Protein AF-A0A948C7X1-F1 (afdb_monomer_lite)

Radius of gyration: 45.4 Å; chains: 1; bounding box: 78×74×124 Å

Foldseek 3Di:
DDPPPCPVVVVVVVVVVVVVVVVVVVPPPDDPPVVVVVVVVVVVVVVVVVVVVVVVVVVVVVVVCVPDPVVVVCCCCPVVVHDDVPDDDDDPDPPPPPPDDDPPDPPDDDD

Structure (mmCIF, N/CA/C/O backbone):
data_AF-A0A948C7X1-F1
#
_entry.id   AF-A0A948C7X1-F1
#
loop_
_atom_site.group_PDB
_atom_site.id
_atom_site.type_symbol
_atom_site.label_atom_id
_atom_site.label_alt_id
_atom_site.label_comp_id
_atom_site.label_asym_id
_atom_site.label_entity_id
_atom_site.label_seq_id
_atom_site.pdbx_PDB_ins_code
_atom_site.Cartn_x
_atom_site.Cartn_y
_atom_site.Cartn_z
_atom_site.occupancy
_atom_site.B_iso_or_equiv
_atom_site.auth_seq_id
_atom_site.auth_comp_id
_atom_site.auth_asym_id
_atom_site.auth_atom_id
_atom_site.pdbx_PDB_model_num
ATOM 1 N N . MET A 1 1 ? 48.577 -0.783 -61.833 1.00 40.06 1 MET A N 1
ATOM 2 C CA . MET A 1 1 ? 48.378 0.577 -61.272 1.00 40.06 1 MET A CA 1
ATOM 3 C C . MET A 1 1 ? 47.134 0.572 -60.378 1.00 40.06 1 MET A C 1
ATOM 5 O O . MET A 1 1 ? 46.050 0.317 -60.882 1.00 40.06 1 MET A O 1
ATOM 9 N N . ARG A 1 2 ? 47.270 0.734 -59.050 1.00 51.50 2 ARG A N 1
ATOM 10 C CA . ARG A 1 2 ? 46.160 0.593 -58.075 1.00 51.50 2 ARG A CA 1
ATOM 11 C C . ARG A 1 2 ? 45.467 1.947 -57.852 1.00 51.50 2 ARG A C 1
ATOM 13 O O . ARG A 1 2 ? 46.058 2.834 -57.243 1.00 51.50 2 ARG A O 1
ATOM 20 N N . LYS A 1 3 ? 44.227 2.103 -58.336 1.00 57.22 3 LYS A N 1
ATOM 21 C CA . LYS A 1 3 ? 43.366 3.282 -58.102 1.00 57.22 3 LYS A CA 1
ATOM 22 C C . LYS A 1 3 ? 42.974 3.377 -56.614 1.00 57.22 3 LYS A C 1
ATOM 24 O O . LYS A 1 3 ? 41.984 2.788 -56.196 1.00 57.22 3 LYS A O 1
ATOM 29 N N . ARG A 1 4 ? 43.737 4.142 -55.825 1.00 61.56 4 ARG A N 1
ATOM 30 C CA . ARG A 1 4 ? 43.409 4.569 -54.445 1.00 61.56 4 ARG A CA 1
ATOM 31 C C . ARG A 1 4 ? 42.653 5.905 -54.456 1.00 61.56 4 ARG A C 1
ATOM 33 O O . ARG A 1 4 ? 43.187 6.927 -54.046 1.00 61.56 4 ARG A O 1
ATOM 40 N N . GLY A 1 5 ? 41.464 5.926 -55.059 1.00 65.81 5 GLY A N 1
ATOM 41 C CA . GLY A 1 5 ? 40.667 7.159 -55.176 1.00 65.81 5 GLY A CA 1
ATOM 42 C C . GLY A 1 5 ? 39.546 7.289 -54.142 1.00 65.81 5 GLY A C 1
ATOM 43 O O . GLY A 1 5 ? 39.192 8.397 -53.758 1.00 65.81 5 GLY A O 1
ATOM 44 N N . ASN A 1 6 ? 38.985 6.163 -53.688 1.00 69.62 6 ASN A N 1
ATOM 45 C CA . ASN A 1 6 ? 37.766 6.136 -52.869 1.00 69.62 6 ASN A CA 1
ATOM 46 C C . ASN A 1 6 ? 37.873 5.228 -51.632 1.00 69.62 6 ASN A C 1
ATOM 48 O O . ASN A 1 6 ? 36.898 5.090 -50.900 1.00 69.62 6 ASN A O 1
ATOM 52 N N . ASP A 1 7 ? 39.036 4.632 -51.374 1.00 76.44 7 ASP A N 1
ATOM 53 C CA . ASP A 1 7 ? 39.303 3.780 -50.205 1.00 76.44 7 ASP A CA 1
ATOM 54 C C . ASP A 1 7 ? 38.999 4.505 -48.885 1.00 76.44 7 ASP A C 1
ATOM 56 O O . ASP A 1 7 ? 38.339 3.956 -48.006 1.00 76.44 7 ASP A O 1
ATOM 60 N N . LYS A 1 8 ? 39.355 5.789 -48.790 1.00 81.81 8 LYS A N 1
ATOM 61 C CA . LYS A 1 8 ? 39.076 6.621 -47.607 1.00 81.81 8 LYS A CA 1
ATOM 62 C C . LYS A 1 8 ? 37.587 6.921 -47.386 1.00 81.81 8 LYS A C 1
ATOM 64 O O . LYS A 1 8 ? 37.172 7.109 -46.246 1.00 81.81 8 LYS A O 1
ATOM 69 N N . LYS A 1 9 ? 36.774 6.953 -48.452 1.00 83.44 9 LYS A N 1
ATOM 70 C CA . LYS A 1 9 ? 35.324 7.210 -48.356 1.00 83.44 9 LYS A CA 1
ATOM 71 C C . LYS A 1 9 ? 34.596 6.007 -47.768 1.00 83.44 9 LYS A C 1
ATOM 73 O O . LYS A 1 9 ? 33.742 6.180 -46.911 1.00 83.44 9 LYS A O 1
ATOM 78 N N . TRP A 1 10 ? 34.984 4.797 -48.168 1.00 87.94 10 TRP A N 1
ATOM 79 C CA . TRP A 1 10 ? 34.431 3.565 -47.603 1.00 87.94 10 TRP A CA 1
ATOM 80 C C . TRP A 1 10 ? 34.791 3.393 -46.128 1.00 87.94 10 TRP A C 1
ATOM 82 O O . TRP A 1 10 ? 33.939 2.982 -45.351 1.00 87.94 10 TRP A O 1
ATOM 92 N N . VAL A 1 11 ? 36.000 3.795 -45.719 1.00 90.25 11 VAL A N 1
ATOM 93 C CA . VAL A 1 11 ? 36.379 3.828 -44.296 1.00 90.25 11 VAL A CA 1
ATOM 94 C C . VAL A 1 11 ? 35.465 4.766 -43.498 1.00 90.25 11 VAL A C 1
ATOM 96 O O . VAL A 1 11 ? 34.993 4.388 -42.429 1.00 90.25 11 VAL A O 1
ATOM 99 N N . TRP A 1 12 ? 35.144 5.950 -44.031 1.00 92.81 12 TRP A N 1
ATOM 100 C CA . TRP A 1 12 ? 34.203 6.880 -43.393 1.00 92.81 12 TRP A CA 1
ATOM 101 C C . TRP A 1 12 ? 32.760 6.363 -43.363 1.00 92.81 12 TRP A C 1
ATOM 103 O O . TRP A 1 12 ? 32.081 6.531 -42.356 1.00 92.81 12 TRP A O 1
ATOM 113 N N . VAL A 1 13 ? 32.300 5.698 -44.426 1.00 92.38 13 VAL A N 1
ATOM 114 C CA . VAL A 1 13 ? 30.967 5.071 -44.467 1.00 92.38 13 VAL A CA 1
ATOM 115 C C . VAL A 1 13 ? 30.857 3.967 -43.417 1.00 92.38 13 VAL A C 1
ATOM 117 O O . VAL A 1 13 ? 29.881 3.924 -42.674 1.00 92.38 13 VAL A O 1
ATOM 120 N N . ILE A 1 14 ? 31.879 3.116 -43.301 1.00 92.00 14 ILE A N 1
ATOM 121 C CA . ILE A 1 14 ? 31.927 2.056 -42.290 1.00 92.00 14 ILE A CA 1
ATOM 122 C C . ILE A 1 14 ? 31.927 2.672 -40.885 1.00 92.00 14 ILE A C 1
ATOM 124 O O . ILE A 1 14 ? 31.125 2.265 -40.050 1.00 92.00 14 ILE A O 1
ATOM 128 N N . ALA A 1 15 ? 32.741 3.701 -40.635 1.00 92.88 15 ALA A N 1
ATOM 129 C CA . ALA A 1 15 ? 32.756 4.401 -39.351 1.00 92.88 15 ALA A CA 1
ATOM 130 C C . ALA A 1 15 ? 31.387 5.008 -38.991 1.00 92.88 15 ALA A C 1
ATOM 132 O O . ALA A 1 15 ? 30.974 4.928 -37.839 1.00 92.88 15 ALA A O 1
ATOM 133 N N . PHE A 1 16 ? 30.654 5.556 -39.965 1.00 93.31 16 PHE A N 1
ATOM 134 C CA . PHE A 1 16 ? 29.328 6.140 -39.741 1.00 93.31 16 PHE A CA 1
ATOM 135 C C . PHE A 1 16 ? 28.263 5.081 -39.423 1.00 93.31 16 PHE A C 1
ATOM 137 O O . PHE A 1 16 ? 27.425 5.291 -38.549 1.00 93.31 16 PHE A O 1
ATOM 144 N N . VAL A 1 17 ? 28.324 3.918 -40.081 1.00 93.69 17 VAL A N 1
ATOM 145 C CA . VAL A 1 17 ? 27.440 2.774 -39.795 1.00 93.69 17 VAL A CA 1
ATOM 146 C C . VAL A 1 17 ? 27.723 2.199 -38.406 1.00 93.69 17 VAL A C 1
ATOM 148 O O . VAL A 1 17 ? 26.787 1.954 -37.649 1.00 93.69 17 VAL A O 1
ATOM 151 N N . PHE A 1 18 ? 28.997 2.042 -38.036 1.00 93.62 18 PHE A N 1
ATOM 152 C CA . PHE A 1 18 ? 29.379 1.606 -36.691 1.00 93.62 18 PHE A CA 1
ATOM 153 C C . PHE A 1 18 ? 28.983 2.626 -35.621 1.00 93.62 18 PHE A C 1
ATOM 155 O O . PHE A 1 18 ? 28.470 2.231 -34.580 1.00 93.62 18 PHE A O 1
ATOM 162 N N . LEU A 1 19 ? 29.160 3.925 -35.879 1.00 91.81 19 LEU A N 1
ATOM 163 C CA . LEU A 1 19 ? 28.764 4.987 -34.955 1.00 91.81 19 LEU A CA 1
ATOM 164 C C . LEU A 1 19 ? 27.243 5.037 -34.777 1.00 91.81 19 LEU A C 1
ATOM 166 O O . LEU A 1 19 ? 26.773 5.134 -33.650 1.00 91.81 19 LEU A O 1
ATOM 170 N N . GLY A 1 20 ? 26.478 4.914 -35.864 1.00 91.31 20 GLY A N 1
ATOM 171 C CA . GLY A 1 20 ? 25.017 4.845 -35.821 1.00 91.31 20 GLY A CA 1
ATOM 172 C C . GLY A 1 20 ? 24.514 3.596 -35.097 1.00 91.31 20 GLY A C 1
ATOM 173 O O . GLY A 1 20 ? 23.630 3.697 -34.254 1.00 91.31 20 GLY A O 1
ATOM 174 N N . GLY A 1 21 ? 25.120 2.433 -35.356 1.00 89.31 21 GLY A N 1
ATOM 175 C CA . GLY A 1 21 ? 24.820 1.188 -34.646 1.00 89.31 21 GLY A CA 1
ATOM 176 C C . GLY A 1 21 ? 25.189 1.244 -33.162 1.00 89.31 21 GLY A C 1
ATOM 177 O O . GLY A 1 21 ? 24.443 0.739 -32.332 1.00 89.31 21 GLY A O 1
ATOM 178 N N . PHE A 1 22 ? 26.288 1.914 -32.811 1.00 89.06 22 PHE A N 1
ATOM 179 C CA . PHE A 1 22 ? 26.693 2.155 -31.427 1.00 89.06 22 PHE A CA 1
ATOM 180 C C . PHE A 1 22 ? 25.724 3.106 -30.711 1.00 89.06 22 PHE A C 1
ATOM 182 O O . PHE A 1 22 ? 25.309 2.823 -29.591 1.00 89.06 22 PHE A O 1
ATOM 189 N N . LEU A 1 23 ? 25.289 4.181 -31.378 1.00 84.44 23 LEU A N 1
ATOM 190 C CA . LEU A 1 23 ? 24.260 5.091 -30.866 1.00 84.44 23 LEU A CA 1
ATOM 191 C C . LEU A 1 23 ? 22.919 4.369 -30.669 1.00 84.44 23 LEU A C 1
ATOM 193 O O . LEU A 1 23 ? 22.275 4.541 -29.639 1.00 84.44 23 LEU A O 1
ATOM 197 N N . MET A 1 24 ? 22.531 3.521 -31.627 1.00 81.50 24 MET A N 1
ATOM 198 C CA . MET A 1 24 ? 21.335 2.679 -31.553 1.00 81.50 24 MET A CA 1
ATOM 199 C C . MET A 1 24 ? 21.441 1.682 -30.390 1.00 81.50 24 MET A C 1
ATOM 201 O O . MET A 1 24 ? 20.503 1.556 -29.614 1.00 81.50 24 MET A O 1
ATOM 205 N N . TYR A 1 25 ? 22.593 1.025 -30.218 1.00 83.00 25 TYR A N 1
ATOM 206 C CA . TYR A 1 25 ? 22.857 0.084 -29.125 1.00 83.00 25 TYR A CA 1
ATOM 207 C C . TYR A 1 25 ? 22.799 0.753 -27.744 1.00 83.00 25 TYR A C 1
ATOM 209 O O . TYR A 1 25 ? 22.258 0.170 -26.808 1.00 83.00 25 TYR A O 1
ATOM 217 N N . LEU A 1 26 ? 23.274 1.999 -27.624 1.00 75.25 26 LEU A N 1
ATOM 218 C CA . LEU A 1 26 ? 23.155 2.793 -26.396 1.00 75.25 26 LEU A CA 1
ATOM 219 C C . LEU A 1 26 ? 21.715 3.236 -26.086 1.00 75.25 26 LEU A C 1
ATOM 221 O O . LEU A 1 26 ? 21.412 3.510 -24.926 1.00 75.25 26 LEU A O 1
ATOM 225 N N . LEU A 1 27 ? 20.827 3.288 -27.084 1.00 67.19 27 LEU A N 1
ATOM 226 C CA . LEU A 1 27 ? 19.414 3.652 -26.910 1.00 67.19 27 LEU A CA 1
ATOM 227 C C . LEU A 1 27 ? 18.513 2.469 -26.510 1.00 67.19 27 LEU A C 1
ATOM 229 O O . LEU A 1 27 ? 17.384 2.691 -26.077 1.00 67.19 27 LEU A O 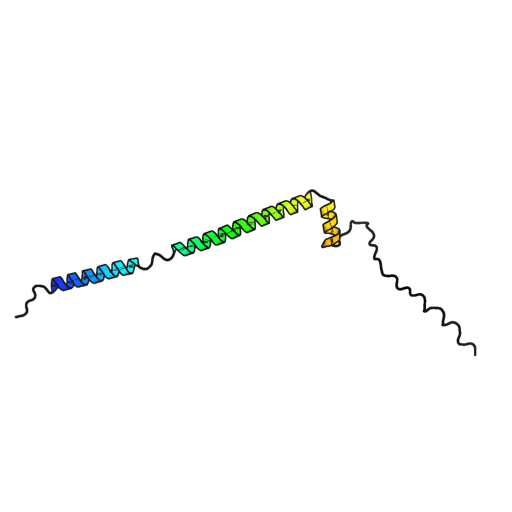1
ATOM 233 N N . ILE A 1 28 ? 18.980 1.222 -26.643 1.00 66.75 28 ILE A N 1
ATOM 234 C CA . ILE A 1 28 ? 18.166 0.021 -26.388 1.00 66.75 28 ILE A CA 1
ATOM 235 C C . ILE A 1 28 ? 17.884 -0.231 -24.889 1.00 66.75 28 ILE A C 1
ATOM 237 O O . ILE A 1 28 ? 16.760 -0.635 -24.579 1.00 66.75 28 ILE A O 1
ATOM 241 N N . PRO A 1 29 ? 18.793 0.011 -23.921 1.00 67.94 29 PRO A N 1
ATOM 242 C CA . PRO A 1 29 ? 18.529 -0.371 -22.540 1.00 67.94 29 PRO A CA 1
ATOM 243 C C . PRO A 1 29 ? 18.050 0.822 -21.700 1.00 67.94 29 PRO A C 1
ATOM 245 O O . PRO A 1 29 ? 18.770 1.237 -20.804 1.00 67.94 29 PRO A O 1
ATOM 248 N N . ASN A 1 30 ? 16.870 1.404 -21.963 1.00 60.44 30 ASN A N 1
ATOM 249 C CA . ASN A 1 30 ? 16.289 2.420 -21.054 1.00 60.44 30 ASN A CA 1
ATOM 250 C C . ASN A 1 30 ? 14.756 2.606 -21.135 1.00 60.44 30 ASN A C 1
ATOM 252 O O . ASN A 1 30 ? 14.253 3.692 -20.866 1.00 60.44 30 ASN A O 1
ATOM 256 N N . TYR A 1 31 ? 13.980 1.566 -21.466 1.00 57.84 31 TYR A N 1
ATOM 257 C CA . TYR A 1 31 ? 12.504 1.674 -21.470 1.00 57.84 31 TYR A CA 1
ATOM 258 C C . TYR A 1 31 ? 11.771 0.715 -20.523 1.00 57.84 31 TYR A C 1
ATOM 260 O O . TYR A 1 31 ? 10.558 0.824 -20.374 1.00 57.84 31 TYR A O 1
ATOM 268 N N . SER A 1 32 ? 12.464 -0.196 -19.833 1.00 55.84 32 SER A N 1
ATOM 269 C CA . SER A 1 32 ? 11.806 -1.232 -19.016 1.00 55.84 32 SER A CA 1
ATOM 270 C C . SER A 1 32 ? 11.784 -0.962 -17.507 1.00 55.84 32 SER A C 1
ATOM 272 O O . SER A 1 32 ? 11.385 -1.837 -16.743 1.00 55.84 32 SER A O 1
ATOM 274 N N . THR A 1 33 ? 12.207 0.215 -17.044 1.00 54.72 33 THR A N 1
ATOM 275 C CA . THR A 1 33 ? 12.210 0.560 -15.609 1.00 54.72 33 THR A CA 1
ATOM 276 C C . THR A 1 33 ? 10.943 1.281 -15.158 1.00 54.72 33 THR A C 1
ATOM 278 O O . THR A 1 33 ? 10.607 1.199 -13.987 1.00 54.72 33 THR A O 1
ATOM 281 N N . LEU A 1 34 ? 10.187 1.919 -16.057 1.00 56.12 34 LEU A N 1
ATOM 282 C CA . LEU A 1 34 ? 9.014 2.731 -15.693 1.00 56.12 34 LEU A CA 1
ATOM 283 C C . LEU A 1 34 ? 7.766 1.918 -15.316 1.00 56.12 34 LEU A C 1
ATOM 285 O O . LEU A 1 34 ? 7.018 2.339 -14.439 1.00 56.12 34 LEU A O 1
ATOM 289 N N . VAL A 1 35 ? 7.555 0.751 -15.931 1.00 56.75 35 VAL A N 1
ATOM 290 C CA . VAL A 1 35 ? 6.360 -0.078 -15.671 1.00 56.75 35 VAL A CA 1
ATOM 291 C C . VAL A 1 35 ? 6.414 -0.719 -14.282 1.00 56.75 35 VAL A C 1
ATOM 293 O O . VAL A 1 35 ? 5.406 -0.773 -13.589 1.00 56.75 35 VAL A O 1
ATOM 296 N N . ARG A 1 36 ? 7.609 -1.106 -13.820 1.00 56.19 36 ARG A N 1
ATOM 297 C CA . ARG A 1 36 ? 7.788 -1.712 -12.492 1.00 56.19 36 ARG A CA 1
ATOM 298 C C . ARG A 1 36 ? 7.483 -0.745 -11.352 1.00 56.19 36 ARG A C 1
ATOM 300 O O . ARG A 1 36 ? 6.889 -1.148 -10.363 1.00 56.19 36 ARG A O 1
ATOM 307 N N . TYR A 1 37 ? 7.820 0.537 -11.514 1.00 58.53 37 TYR A N 1
ATOM 308 C CA . TYR A 1 37 ? 7.485 1.527 -10.494 1.00 58.53 37 TYR A CA 1
ATOM 309 C C . TYR A 1 37 ? 5.971 1.702 -10.350 1.00 58.53 37 TYR A C 1
ATOM 311 O O . TYR A 1 37 ? 5.498 1.852 -9.232 1.00 58.53 37 TYR A O 1
ATOM 319 N N . GLN A 1 38 ? 5.199 1.648 -11.441 1.00 60.50 38 GLN A N 1
ATOM 320 C CA . GLN A 1 38 ? 3.742 1.810 -11.364 1.00 60.50 38 GLN A CA 1
ATOM 321 C C . GLN A 1 38 ? 3.064 0.652 -10.624 1.00 60.50 38 GLN A C 1
ATOM 323 O O . GLN A 1 38 ? 2.211 0.906 -9.777 1.00 60.50 38 GLN A O 1
ATOM 328 N N . GLU A 1 39 ? 3.488 -0.588 -10.878 1.00 62.47 39 GLU A N 1
ATOM 329 C CA . GLU A 1 39 ? 2.959 -1.767 -10.180 1.00 62.47 39 GLU A CA 1
ATOM 330 C C . GLU A 1 39 ? 3.256 -1.716 -8.672 1.00 62.47 39 GLU A C 1
ATOM 332 O O . GLU A 1 39 ? 2.361 -1.946 -7.856 1.00 62.47 39 GLU A O 1
ATOM 337 N N . ASP A 1 40 ? 4.478 -1.328 -8.290 1.00 65.81 40 ASP A N 1
ATOM 338 C CA . ASP A 1 40 ? 4.864 -1.189 -6.881 1.00 65.81 40 ASP A CA 1
ATOM 339 C C . ASP A 1 40 ? 4.088 -0.056 -6.181 1.00 65.81 40 ASP A C 1
ATOM 341 O O . ASP A 1 40 ? 3.679 -0.197 -5.025 1.00 65.81 40 ASP A O 1
ATOM 345 N N . TYR A 1 41 ? 3.834 1.060 -6.879 1.00 69.00 41 TYR A N 1
ATOM 346 C CA . TYR A 1 41 ? 3.030 2.166 -6.350 1.00 69.00 41 TYR A CA 1
ATOM 347 C C . TYR A 1 41 ? 1.568 1.768 -6.130 1.00 69.00 41 TYR A C 1
ATOM 349 O O . TYR A 1 41 ? 1.002 2.104 -5.088 1.00 69.00 41 TYR A O 1
ATOM 357 N N . GLU A 1 42 ? 0.949 1.054 -7.072 1.00 73.06 42 GLU A N 1
ATOM 358 C CA . GLU A 1 42 ? -0.436 0.599 -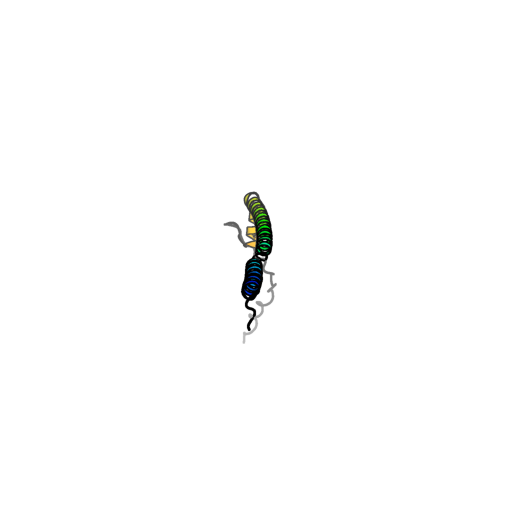6.922 1.00 73.06 42 GLU A CA 1
ATOM 359 C C . GLU A 1 42 ? -0.574 -0.434 -5.802 1.00 73.06 42 GLU A C 1
ATOM 361 O O . GLU A 1 42 ? -1.456 -0.298 -4.950 1.00 73.06 42 GLU A O 1
ATOM 366 N N . ALA A 1 43 ? 0.333 -1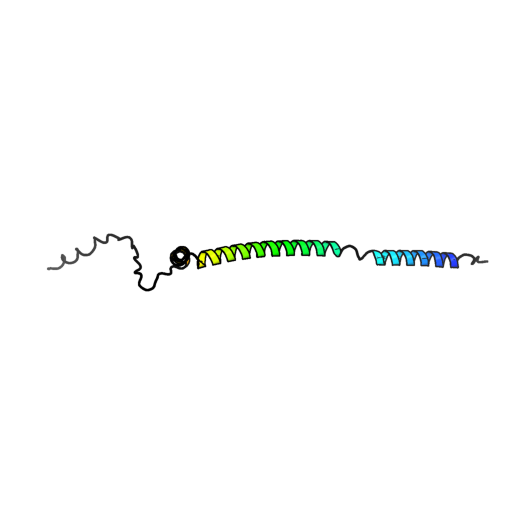.413 -5.737 1.00 76.06 43 ALA A N 1
ATOM 367 C CA . ALA A 1 43 ? 0.326 -2.428 -4.688 1.00 76.06 43 ALA A CA 1
ATOM 368 C C . ALA A 1 43 ? 0.488 -1.814 -3.288 1.00 76.06 43 ALA A C 1
ATOM 370 O O . ALA A 1 43 ? -0.196 -2.221 -2.346 1.00 76.06 43 ALA A O 1
ATOM 371 N N . LEU A 1 44 ? 1.359 -0.811 -3.146 1.00 72.25 44 LEU A N 1
ATOM 372 C CA . LEU A 1 44 ? 1.556 -0.119 -1.875 1.00 72.25 44 LEU A CA 1
ATOM 373 C C . LEU A 1 44 ? 0.337 0.734 -1.497 1.00 72.25 44 LEU A C 1
ATOM 375 O O . LEU A 1 44 ? -0.046 0.781 -0.330 1.00 72.25 44 LEU A O 1
ATOM 379 N N . ASN A 1 45 ? -0.313 1.368 -2.473 1.00 78.00 45 ASN A N 1
ATOM 380 C CA . ASN A 1 45 ? -1.499 2.186 -2.227 1.00 78.00 45 ASN A CA 1
ATOM 381 C C . ASN A 1 45 ? -2.719 1.340 -1.816 1.00 78.00 45 ASN A C 1
ATOM 383 O O . ASN A 1 45 ? -3.499 1.749 -0.955 1.00 78.00 45 ASN A O 1
ATOM 387 N N . ILE A 1 46 ? -2.859 0.134 -2.380 1.00 86.12 46 ILE A N 1
ATOM 388 C CA . ILE A 1 46 ? -3.871 -0.842 -1.950 1.00 86.12 46 ILE A CA 1
ATOM 389 C C . ILE A 1 46 ? -3.641 -1.234 -0.486 1.00 86.12 46 ILE A C 1
ATOM 391 O O . ILE A 1 46 ? -4.571 -1.152 0.314 1.00 86.12 46 ILE A O 1
ATOM 395 N N . GLN A 1 47 ? -2.400 -1.564 -0.112 1.00 82.81 47 GLN A N 1
ATOM 396 C CA . GLN A 1 47 ? -2.057 -1.923 1.270 1.00 82.81 47 GLN A CA 1
ATOM 397 C C . GLN A 1 47 ? -2.330 -0.782 2.256 1.00 82.81 47 GLN A C 1
ATOM 399 O O . GLN A 1 47 ? -2.859 -1.021 3.338 1.00 82.81 47 GLN A O 1
ATOM 404 N N . ILE A 1 48 ? -2.013 0.463 1.885 1.00 85.44 48 ILE A N 1
ATOM 405 C CA . ILE A 1 48 ? -2.311 1.638 2.717 1.00 85.44 48 ILE A CA 1
ATOM 406 C C . ILE A 1 48 ? -3.819 1.761 2.952 1.00 85.44 48 ILE A C 1
ATOM 408 O O . ILE A 1 48 ? -4.242 1.959 4.088 1.00 85.44 48 ILE A O 1
ATOM 412 N N . ASN A 1 49 ? -4.633 1.603 1.906 1.00 85.88 49 ASN A N 1
ATOM 413 C CA . ASN A 1 49 ? -6.088 1.708 2.011 1.00 85.88 49 ASN A CA 1
ATOM 414 C C . ASN A 1 49 ? -6.687 0.587 2.879 1.00 85.88 49 ASN A C 1
ATOM 416 O O . ASN A 1 49 ? -7.577 0.834 3.694 1.00 85.88 49 ASN A O 1
ATOM 420 N N . GLU A 1 50 ? -6.187 -0.641 2.738 1.00 88.94 50 GLU A N 1
ATOM 421 C CA . GLU A 1 50 ? -6.596 -1.768 3.582 1.00 88.94 50 GLU A CA 1
ATOM 422 C C . GLU A 1 50 ? -6.247 -1.531 5.055 1.00 88.94 50 GLU A C 1
ATOM 424 O O . GLU A 1 50 ? -7.121 -1.643 5.918 1.00 88.94 50 GLU A O 1
ATOM 429 N N . LEU A 1 51 ? -5.009 -1.116 5.336 1.00 80.00 51 LEU A N 1
ATOM 430 C CA . LEU A 1 51 ? -4.550 -0.798 6.689 1.00 80.00 51 LEU A CA 1
ATOM 431 C C . LEU A 1 51 ? -5.319 0.375 7.302 1.00 80.00 51 LEU A C 1
ATOM 433 O O . LEU A 1 51 ? -5.618 0.361 8.494 1.00 80.00 51 LEU A O 1
ATOM 437 N N . GLU A 1 52 ? -5.659 1.395 6.515 1.00 83.31 52 GLU A N 1
ATOM 438 C CA . GLU A 1 52 ? -6.430 2.543 6.991 1.00 83.31 52 GLU A CA 1
ATOM 439 C C . GLU A 1 52 ? -7.854 2.133 7.385 1.00 83.31 52 GLU A C 1
ATOM 441 O O . GLU A 1 52 ? -8.304 2.465 8.484 1.00 83.31 52 GLU A O 1
ATOM 446 N N . LYS A 1 53 ? -8.519 1.311 6.563 1.00 86.94 53 LYS A N 1
ATOM 447 C CA . LYS A 1 53 ? -9.832 0.732 6.891 1.00 86.94 53 LYS A CA 1
ATOM 448 C C . LYS A 1 53 ? -9.786 -0.145 8.134 1.00 86.94 53 LYS A C 1
ATOM 450 O O . LYS A 1 53 ? -10.676 -0.060 8.981 1.00 86.94 53 LYS A O 1
ATOM 455 N N . GLU A 1 54 ? -8.767 -0.989 8.264 1.00 85.81 54 GLU A N 1
ATOM 456 C CA . GLU A 1 54 ? -8.591 -1.820 9.455 1.00 85.81 54 GLU A CA 1
ATOM 457 C C . GLU A 1 54 ? -8.401 -0.950 10.705 1.00 85.81 54 GLU A C 1
ATOM 459 O O . GLU A 1 54 ? -9.046 -1.170 11.731 1.00 85.81 54 GLU A O 1
ATOM 464 N N . ASN A 1 55 ? -7.596 0.106 10.602 1.00 87.75 55 ASN A N 1
ATOM 465 C CA . ASN A 1 55 ? -7.356 1.045 11.692 1.00 87.75 55 ASN A CA 1
ATOM 466 C C . ASN A 1 55 ? -8.636 1.797 12.098 1.00 87.75 55 ASN A C 1
ATOM 468 O O . ASN A 1 55 ? -8.906 1.968 13.289 1.00 87.75 55 ASN A O 1
ATOM 472 N N . GLU A 1 56 ? -9.460 2.219 11.137 1.00 86.19 56 GLU A N 1
ATOM 473 C CA . GLU A 1 56 ? -10.774 2.810 11.412 1.00 86.19 56 GLU A CA 1
ATOM 474 C C . GLU A 1 56 ? -11.715 1.827 12.113 1.00 86.19 56 GLU A C 1
ATOM 476 O O . GLU A 1 56 ? -12.327 2.178 13.128 1.00 86.19 56 GLU A O 1
ATOM 481 N N . ASN A 1 57 ? -11.780 0.582 11.639 1.00 83.94 57 ASN A N 1
ATOM 482 C CA . ASN A 1 57 ? -12.594 -0.465 12.252 1.00 83.94 57 ASN A CA 1
ATOM 483 C C . ASN A 1 57 ? -12.158 -0.746 13.696 1.00 83.94 57 ASN A C 1
ATOM 485 O O . ASN A 1 57 ? -12.993 -0.737 14.603 1.00 83.94 57 ASN A O 1
ATOM 489 N N . LEU A 1 58 ? -10.853 -0.893 13.933 1.00 76.94 58 LEU A N 1
ATOM 490 C CA . LEU A 1 58 ? -10.284 -1.084 15.267 1.00 76.94 58 LEU A CA 1
ATOM 491 C C . LEU A 1 58 ? -10.547 0.121 16.175 1.00 76.94 58 LEU A C 1
ATOM 493 O O . LEU A 1 58 ? -10.869 -0.042 17.349 1.00 76.94 58 LEU A O 1
ATOM 497 N N . LYS A 1 59 ? -10.476 1.353 15.657 1.00 76.62 59 LYS A N 1
ATOM 498 C CA . LYS A 1 59 ? -10.834 2.557 16.426 1.00 76.62 59 LYS A CA 1
ATOM 499 C C . LYS A 1 59 ? -12.308 2.565 16.817 1.00 76.62 59 LYS A C 1
ATOM 501 O O . LYS A 1 59 ? -12.631 2.963 17.939 1.00 76.62 59 LYS A O 1
ATOM 506 N N . ILE A 1 60 ? -13.199 2.149 15.920 1.00 78.88 60 ILE A N 1
ATOM 507 C CA . ILE A 1 60 ? -14.630 2.015 16.211 1.00 78.88 60 ILE A CA 1
ATOM 508 C C . ILE A 1 60 ? -14.848 0.941 17.277 1.00 78.88 60 ILE A C 1
ATOM 510 O O . ILE A 1 60 ? -15.617 1.162 18.211 1.00 78.88 60 ILE A O 1
ATOM 514 N N . GLU A 1 61 ? -14.154 -0.189 17.179 1.00 74.56 61 GLU A N 1
ATOM 515 C CA . GLU A 1 61 ? -14.211 -1.260 18.168 1.00 74.56 61 GLU A CA 1
ATOM 516 C C . GLU A 1 61 ? -13.701 -0.790 19.535 1.00 74.56 61 GLU A C 1
ATOM 518 O O . GLU A 1 61 ? -14.429 -0.885 20.518 1.00 74.56 61 GLU A O 1
ATOM 523 N N . ILE A 1 62 ? -12.534 -0.145 19.604 1.00 73.56 62 ILE A N 1
ATOM 524 C CA . ILE A 1 62 ? -12.003 0.446 20.841 1.00 73.56 62 ILE A CA 1
ATOM 525 C C . ILE A 1 62 ? -12.986 1.454 21.441 1.00 73.56 62 ILE A C 1
ATOM 527 O O . ILE A 1 62 ? -13.163 1.480 22.660 1.00 73.56 62 ILE A O 1
ATOM 531 N N . ARG A 1 63 ? -13.635 2.291 20.618 1.00 70.19 63 ARG A N 1
ATOM 532 C CA . ARG A 1 63 ? -14.677 3.207 21.103 1.00 70.19 63 ARG A CA 1
ATOM 533 C C . ARG A 1 63 ? -15.838 2.428 21.705 1.00 70.19 63 ARG A C 1
ATOM 535 O O . ARG A 1 63 ? -16.181 2.707 22.844 1.00 70.19 63 ARG A O 1
ATOM 542 N N . LYS A 1 64 ? -16.372 1.426 20.998 1.00 66.94 64 LYS A N 1
ATOM 543 C CA . LYS A 1 64 ? -17.470 0.568 21.478 1.00 66.94 64 LYS A CA 1
ATOM 544 C C . LYS A 1 64 ? -17.120 -0.130 22.791 1.00 66.94 64 LYS A C 1
ATOM 546 O O . LYS A 1 64 ? -17.932 -0.095 23.709 1.00 66.94 64 LYS A O 1
ATOM 551 N N . LEU A 1 65 ? -15.909 -0.682 22.906 1.00 62.88 65 LEU A N 1
ATOM 552 C CA . LEU A 1 65 ? -15.415 -1.241 24.162 1.00 62.88 65 LEU A CA 1
ATOM 553 C C . LEU A 1 65 ? -15.360 -0.172 25.259 1.00 62.88 65 LEU A C 1
ATOM 555 O O . LEU A 1 65 ? -15.838 -0.419 26.351 1.00 62.88 65 LEU A O 1
ATOM 559 N N . LYS A 1 66 ? -14.828 1.026 25.003 1.00 61.53 66 LYS A N 1
ATOM 560 C CA . LYS A 1 66 ? -14.669 2.057 26.046 1.00 61.53 66 LYS A CA 1
ATOM 561 C C . LYS A 1 66 ? -15.974 2.716 26.498 1.00 61.53 66 LYS A C 1
ATOM 563 O O . LYS A 1 66 ? -16.045 3.144 27.646 1.00 61.53 66 LYS A O 1
ATOM 568 N N . THR A 1 67 ? -16.967 2.859 25.622 1.00 61.94 67 THR A N 1
ATOM 569 C CA . THR A 1 67 ? -18.203 3.596 25.940 1.00 61.94 67 THR A CA 1
ATOM 570 C C . THR A 1 67 ? -19.329 2.734 26.498 1.00 61.94 67 THR A C 1
ATOM 572 O O . THR A 1 67 ? -20.241 3.296 27.096 1.00 61.94 67 THR A O 1
ATOM 575 N N . ASP A 1 68 ? -19.288 1.407 26.330 1.00 60.53 68 ASP A N 1
ATOM 576 C CA . ASP A 1 68 ? -20.356 0.515 26.794 1.00 60.53 68 ASP A CA 1
ATOM 577 C C . ASP A 1 68 ? -19.846 -0.512 27.831 1.00 60.53 68 ASP A C 1
ATOM 579 O O . ASP A 1 68 ? -19.255 -1.539 27.471 1.00 60.53 68 ASP A O 1
ATOM 583 N N . PRO A 1 69 ? -20.101 -0.277 29.133 1.00 66.38 69 PRO A N 1
ATOM 584 C CA . PRO A 1 69 ? -19.759 -1.204 30.209 1.00 66.38 69 PRO A CA 1
ATOM 585 C C . PRO A 1 69 ? -20.355 -2.610 30.034 1.00 66.38 69 PRO A C 1
ATOM 587 O O . PRO A 1 69 ? -19.744 -3.588 30.469 1.00 66.38 69 PRO A O 1
ATOM 590 N N . LEU A 1 70 ? -21.522 -2.734 29.386 1.00 68.12 70 LEU A N 1
ATOM 591 C CA . LEU A 1 70 ? -22.181 -4.023 29.150 1.00 68.12 70 LEU A CA 1
ATOM 592 C C . LEU A 1 70 ? -21.471 -4.820 28.052 1.00 68.12 70 LEU A C 1
ATOM 594 O O . LEU A 1 70 ? -21.416 -6.050 28.115 1.00 68.12 70 LEU A O 1
ATOM 598 N N . TYR A 1 71 ? -20.889 -4.135 27.065 1.00 66.75 71 TYR A N 1
ATOM 599 C CA . TYR A 1 71 ? -20.093 -4.774 26.019 1.00 66.75 71 TYR A CA 1
ATOM 600 C C . TYR A 1 71 ? -18.773 -5.324 26.579 1.00 66.75 71 TYR A C 1
ATOM 602 O O . TYR A 1 71 ? -18.414 -6.467 26.282 1.00 66.75 71 TYR A O 1
ATOM 610 N N . ILE A 1 72 ? -18.105 -4.573 27.467 1.00 68.81 72 ILE A N 1
ATOM 611 C CA . ILE A 1 72 ? -16.924 -5.058 28.205 1.00 68.81 72 ILE A CA 1
ATOM 612 C C . ILE A 1 72 ? -17.284 -6.278 29.057 1.00 68.81 72 ILE A C 1
ATOM 614 O O . ILE A 1 72 ? -16.582 -7.283 29.000 1.00 68.81 72 ILE A O 1
ATOM 618 N N . GLU A 1 73 ? -18.374 -6.219 29.828 1.00 71.62 73 GLU A N 1
ATOM 619 C CA . GLU A 1 73 ? -18.802 -7.333 30.686 1.00 71.62 73 GLU A CA 1
ATOM 620 C C . GLU A 1 73 ? -19.112 -8.594 29.865 1.00 71.62 73 GLU A C 1
ATOM 622 O O . GLU A 1 73 ? -18.746 -9.704 30.256 1.00 71.62 73 GLU A O 1
ATOM 627 N N . LYS A 1 74 ? -19.725 -8.430 28.685 1.00 75.00 74 LYS A N 1
ATOM 628 C CA . LYS A 1 74 ? -20.007 -9.535 27.763 1.00 75.00 74 LYS A CA 1
ATOM 629 C C . LYS A 1 74 ? -18.729 -10.185 27.230 1.00 75.00 74 LYS A C 1
ATOM 631 O O . LYS A 1 74 ? -18.664 -11.411 27.225 1.00 75.00 74 LYS A O 1
ATOM 636 N N . ILE A 1 75 ? -17.733 -9.405 26.802 1.00 73.25 75 ILE A N 1
ATOM 637 C CA . ILE A 1 75 ? -16.440 -9.941 26.335 1.00 73.25 75 ILE A CA 1
ATOM 638 C C . ILE A 1 75 ? -15.677 -10.590 27.494 1.00 73.25 75 ILE A C 1
ATOM 640 O O . ILE A 1 75 ? -15.204 -11.716 27.359 1.00 73.25 75 ILE A O 1
ATOM 644 N N . ALA A 1 76 ? -15.621 -9.929 28.652 1.00 75.06 76 ALA A N 1
ATOM 645 C CA . ALA A 1 76 ? -14.958 -10.446 29.843 1.00 75.06 76 ALA A CA 1
ATOM 646 C C . ALA A 1 76 ? -15.519 -11.817 30.248 1.00 75.06 76 ALA A C 1
ATOM 648 O O . ALA A 1 76 ? -14.749 -12.748 30.459 1.00 75.06 76 ALA A O 1
ATOM 649 N N . ARG A 1 77 ? -16.849 -11.979 30.266 1.00 76.38 77 ARG A N 1
ATOM 650 C CA . ARG A 1 77 ? -17.493 -13.250 30.626 1.00 76.38 77 ARG A CA 1
ATOM 651 C C . ARG A 1 77 ? -17.415 -14.320 29.532 1.00 76.38 77 ARG A C 1
ATOM 653 O O . ARG A 1 77 ? -17.280 -15.490 29.872 1.00 76.38 77 ARG A O 1
ATOM 660 N N . LYS A 1 78 ? -17.541 -13.957 28.247 1.00 73.31 78 LYS A N 1
ATOM 661 C CA . LYS A 1 78 ? -17.626 -14.932 27.139 1.00 73.31 78 LYS A CA 1
ATOM 662 C C . LYS A 1 78 ? -16.277 -15.352 26.569 1.00 73.31 78 LYS A C 1
ATOM 664 O O . LYS A 1 78 ? -16.063 -16.541 26.379 1.00 73.31 78 LYS A O 1
ATOM 669 N N . GLU A 1 79 ? -15.408 -14.388 26.289 1.00 71.06 79 GLU A N 1
ATOM 670 C CA . GLU A 1 79 ? -14.134 -14.629 25.599 1.00 71.06 79 GLU A CA 1
ATOM 671 C C . GLU A 1 79 ? -12.999 -14.869 26.598 1.00 71.06 79 GLU A C 1
ATOM 673 O O . GLU A 1 79 ? -12.109 -15.677 26.356 1.00 71.06 79 GLU A O 1
ATOM 678 N N . LEU A 1 80 ? -13.035 -14.180 27.745 1.00 71.94 80 LEU A N 1
ATOM 679 C CA . LEU A 1 80 ? -11.946 -14.209 28.729 1.00 71.94 80 LEU A CA 1
ATOM 680 C C . LEU A 1 80 ? -12.267 -15.033 29.985 1.00 71.94 80 LEU A C 1
ATOM 682 O O . LEU A 1 80 ? -11.383 -15.232 30.816 1.00 71.94 80 LEU A O 1
ATOM 686 N N . GLY A 1 81 ? -13.514 -15.490 30.159 1.00 70.88 81 GLY A N 1
ATOM 687 C CA . GLY A 1 81 ? -13.954 -16.225 31.354 1.00 70.88 81 GLY A CA 1
ATOM 688 C C . GLY A 1 81 ? -13.778 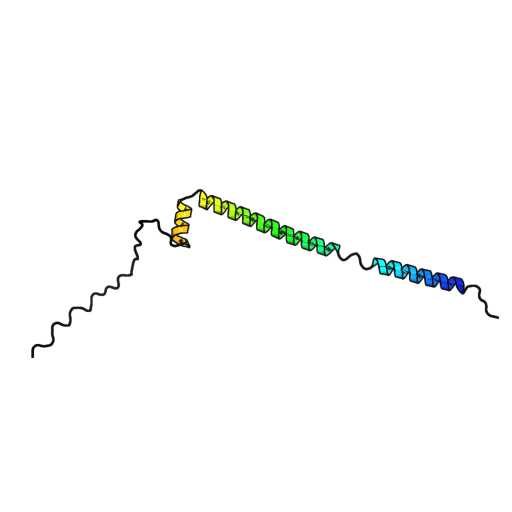-15.455 32.673 1.00 70.88 81 GLY A C 1
ATOM 689 O O . GLY A 1 81 ? -13.757 -16.056 33.744 1.00 70.88 81 GLY A O 1
ATOM 690 N N . MET A 1 82 ? -13.620 -14.132 32.602 1.00 71.88 82 MET A N 1
ATOM 691 C CA . MET A 1 82 ? -13.406 -13.251 33.743 1.00 71.88 82 MET A CA 1
ATOM 692 C C . MET A 1 82 ? -14.736 -12.924 34.430 1.00 71.88 82 MET A C 1
ATOM 694 O O . MET A 1 82 ? -15.720 -12.554 33.785 1.00 71.88 82 MET A O 1
ATOM 698 N N . THR A 1 83 ? -14.747 -13.012 35.759 1.00 66.50 83 THR A N 1
ATOM 699 C CA . THR A 1 83 ? -15.870 -12.636 36.632 1.00 66.50 83 THR A CA 1
ATOM 700 C C . THR A 1 83 ? -15.455 -11.479 37.539 1.00 66.50 83 THR A C 1
ATOM 702 O O . THR A 1 83 ? -14.262 -11.271 37.782 1.00 66.50 83 THR A O 1
ATOM 705 N N . ARG A 1 84 ? -16.410 -10.692 38.055 1.00 67.31 84 ARG A N 1
ATOM 706 C CA . ARG A 1 84 ? -16.062 -9.637 39.026 1.00 67.31 84 ARG A CA 1
ATOM 707 C C . ARG A 1 84 ? -15.552 -10.265 40.328 1.00 67.31 84 ARG A C 1
ATOM 709 O O . ARG A 1 84 ? -15.961 -11.367 40.698 1.00 67.31 84 ARG A O 1
ATOM 716 N N . GLN A 1 85 ? -14.673 -9.553 41.043 1.00 63.34 85 GLN A N 1
ATOM 717 C CA . GLN A 1 85 ? -14.271 -9.960 42.393 1.00 63.34 85 GLN A CA 1
ATOM 718 C C . GLN A 1 85 ? -15.518 -10.040 43.287 1.00 63.34 85 GLN A C 1
ATOM 720 O O . GLN A 1 85 ? -16.231 -9.050 43.436 1.00 63.34 85 GLN A O 1
ATOM 725 N N . GLY A 1 86 ? -15.786 -11.225 43.844 1.00 65.50 86 GLY A N 1
ATOM 726 C CA . GLY A 1 86 ? -16.951 -11.491 44.696 1.00 65.50 86 GLY A CA 1
ATOM 727 C C . GLY A 1 86 ? -18.134 -12.206 44.024 1.00 65.50 86 GLY A C 1
ATOM 728 O O . GLY A 1 86 ? -19.115 -12.484 44.706 1.00 65.50 86 GLY A O 1
ATOM 729 N N . GLU A 1 87 ? -18.071 -12.540 42.729 1.00 68.00 87 GLU A N 1
ATOM 730 C CA . GLU A 1 87 ? -19.097 -13.365 42.063 1.00 68.00 87 GLU A CA 1
ATOM 731 C C . GLU A 1 87 ? -18.850 -14.875 42.294 1.00 68.00 87 GLU A C 1
ATOM 733 O O . GLU A 1 87 ? -17.722 -15.355 42.180 1.00 68.00 87 GLU A O 1
ATOM 738 N N . ILE A 1 88 ? -19.906 -15.637 42.618 1.00 69.69 88 ILE A N 1
ATOM 739 C CA . ILE A 1 88 ? -19.844 -17.087 42.887 1.00 69.69 88 ILE A CA 1
ATOM 740 C C . ILE A 1 88 ? -20.141 -17.860 41.596 1.00 69.69 88 ILE A 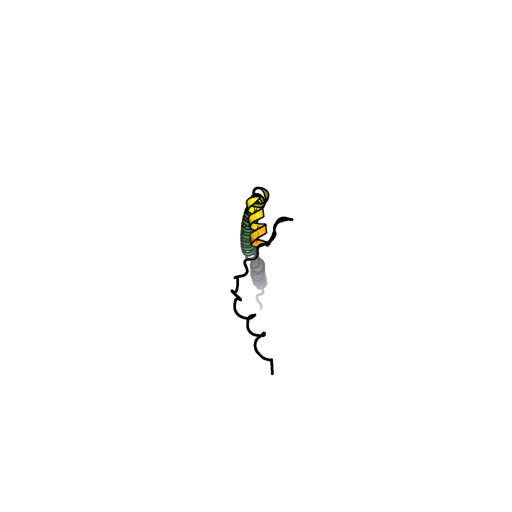C 1
ATOM 742 O O . ILE A 1 88 ? -21.209 -17.707 41.001 1.00 69.69 88 ILE A O 1
ATOM 746 N N . ILE A 1 89 ? -19.211 -18.718 41.169 1.00 67.19 89 ILE A N 1
ATOM 747 C CA . ILE A 1 89 ? -19.358 -19.544 39.963 1.00 67.19 89 ILE A CA 1
ATOM 748 C C . ILE A 1 89 ? -20.244 -20.756 40.281 1.00 67.19 89 ILE A C 1
ATOM 750 O O . ILE A 1 89 ? -19.810 -21.692 40.950 1.00 67.19 89 ILE A O 1
ATOM 754 N N . TYR A 1 90 ? -21.472 -20.774 39.760 1.00 71.81 90 TYR A N 1
ATOM 755 C CA . TYR A 1 90 ? -22.331 -21.959 39.800 1.00 71.81 90 TYR A CA 1
ATOM 756 C C . TYR A 1 90 ? -21.977 -22.898 38.646 1.00 71.81 90 TYR A C 1
ATOM 758 O O . TYR A 1 90 ? -22.286 -22.626 37.486 1.00 71.81 90 TYR A O 1
ATOM 766 N N . ARG A 1 91 ? -21.330 -24.024 38.956 1.00 75.12 91 ARG A N 1
ATOM 767 C CA . ARG A 1 91 ? -21.140 -25.116 37.998 1.00 75.12 91 ARG A CA 1
ATOM 768 C C . ARG A 1 91 ? -22.324 -26.070 38.125 1.00 75.12 91 ARG A C 1
ATOM 770 O O . ARG A 1 91 ? -22.467 -26.748 39.136 1.00 75.12 91 ARG A O 1
ATOM 777 N N . ILE A 1 92 ? -23.175 -26.106 37.103 1.00 77.31 92 ILE A N 1
ATOM 778 C CA . ILE A 1 92 ? -24.267 -27.077 37.024 1.00 77.31 92 ILE A CA 1
ATOM 779 C C . ILE A 1 92 ? -23.640 -28.407 36.608 1.00 77.31 92 ILE A C 1
ATOM 781 O O . ILE A 1 92 ? -23.445 -28.677 35.424 1.00 77.31 92 ILE A O 1
ATOM 785 N N . THR A 1 93 ? -23.242 -29.214 37.585 1.00 73.31 93 THR A N 1
ATOM 786 C CA . THR A 1 93 ? -22.905 -30.613 37.329 1.00 73.31 93 THR A CA 1
ATOM 787 C C . THR A 1 93 ? -24.224 -31.321 37.031 1.00 73.31 93 THR A C 1
ATOM 789 O O . THR A 1 93 ? -25.149 -31.172 37.835 1.00 73.31 93 THR A O 1
ATOM 792 N N . PRO A 1 94 ? -24.369 -32.059 35.913 1.00 69.12 94 PRO A N 1
ATOM 793 C CA . PRO A 1 94 ? -25.516 -32.937 35.764 1.00 69.12 94 PRO A CA 1
ATOM 794 C C . PRO A 1 94 ? -25.500 -33.857 36.977 1.00 69.12 94 PRO A C 1
ATOM 796 O O . PRO A 1 94 ? -24.535 -34.592 37.194 1.00 69.12 94 PRO A O 1
ATOM 799 N N . THR A 1 95 ? -26.516 -33.721 37.825 1.00 58.44 95 THR A N 1
ATOM 800 C CA . THR A 1 95 ? -26.731 -34.600 38.961 1.00 58.44 95 THR A CA 1
ATOM 801 C C . THR A 1 95 ? -26.839 -35.995 38.378 1.00 58.44 95 THR A C 1
ATOM 803 O O . THR A 1 95 ? -27.859 -36.349 37.796 1.00 58.44 95 THR A O 1
ATOM 806 N N . HIS A 1 96 ? -25.756 -36.762 38.458 1.00 58.53 96 HIS A N 1
ATOM 807 C CA . HIS A 1 96 ? -25.858 -38.198 38.346 1.00 58.53 96 HIS A CA 1
ATOM 808 C C . HIS A 1 96 ? -26.692 -38.615 39.559 1.00 58.53 96 HIS A C 1
ATOM 810 O O . HIS A 1 96 ? -26.270 -38.325 40.684 1.00 58.53 96 HIS A O 1
ATOM 816 N N . PRO A 1 97 ? -27.897 -39.176 39.376 1.00 56.78 97 PRO A N 1
ATOM 817 C CA . PRO A 1 97 ? -28.678 -39.678 40.489 1.00 56.78 97 PRO A CA 1
ATOM 818 C C . PRO A 1 97 ? -27.995 -40.956 40.989 1.00 56.78 97 PRO A C 1
ATOM 820 O O . PRO A 1 97 ? -28.418 -42.055 40.663 1.00 56.78 97 PRO A O 1
ATOM 823 N N . ALA A 1 98 ? -26.902 -40.805 41.741 1.00 54.59 98 ALA A N 1
ATOM 824 C CA . ALA A 1 98 ? -26.302 -41.875 42.524 1.00 54.59 98 ALA A CA 1
ATOM 825 C C . ALA A 1 98 ? -27.188 -42.089 43.751 1.00 54.59 98 ALA A C 1
ATOM 827 O O . ALA A 1 98 ? -26.970 -41.525 44.823 1.00 54.59 98 ALA A O 1
ATOM 828 N N . GLY A 1 99 ? -28.257 -42.838 43.526 1.00 57.06 99 GLY A N 1
ATOM 829 C CA . GLY A 1 99 ? -29.188 -43.307 44.531 1.00 57.06 99 GLY A CA 1
ATOM 830 C C . GLY A 1 99 ? -29.275 -44.821 44.468 1.00 57.06 99 GLY A C 1
ATOM 831 O O . GLY A 1 99 ? -30.377 -45.326 44.311 1.00 57.06 99 GLY A O 1
ATOM 832 N N . ASP A 1 100 ? -28.142 -45.528 44.535 1.00 60.38 100 ASP A N 1
ATOM 833 C CA . ASP A 1 100 ? -28.095 -46.996 44.482 1.00 60.38 100 ASP A CA 1
ATOM 834 C C . ASP A 1 100 ? -26.710 -47.608 44.802 1.00 60.38 100 ASP A C 1
ATOM 836 O O . ASP A 1 100 ? -26.236 -48.448 44.049 1.00 60.38 100 ASP A O 1
ATOM 840 N N . SER A 1 101 ? -26.044 -47.277 45.925 1.00 58.16 101 SER A N 1
ATOM 841 C CA . SER A 1 101 ? -24.952 -48.158 46.422 1.00 58.16 101 SER A CA 1
ATOM 842 C C . SER A 1 101 ? -24.514 -48.022 47.898 1.00 58.16 101 SER A C 1
ATOM 844 O O . SER A 1 101 ? -23.348 -48.266 48.188 1.00 58.16 101 SER A O 1
ATOM 846 N N . GLU A 1 102 ? -25.387 -47.679 48.856 1.00 52.47 102 GLU A N 1
ATOM 847 C CA . GLU A 1 102 ? -25.040 -47.745 50.303 1.00 52.47 102 GLU A CA 1
ATOM 848 C C . GLU A 1 102 ? -26.153 -48.355 51.185 1.00 52.47 102 GLU A C 1
ATOM 850 O O . GLU A 1 102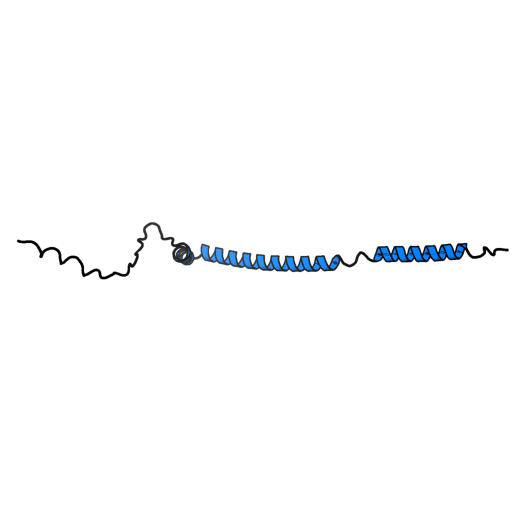 ? -26.394 -47.932 52.311 1.00 52.47 102 GLU A O 1
ATOM 855 N N . LEU A 1 103 ? -26.850 -49.387 50.696 1.00 57.09 103 LEU A N 1
ATOM 856 C CA . LEU A 1 103 ? -27.780 -50.190 51.514 1.00 57.09 103 LEU A CA 1
ATOM 857 C C . LEU A 1 103 ? -27.612 -51.701 51.287 1.00 57.09 103 LEU A C 1
ATOM 859 O O . LEU A 1 103 ? -28.591 -52.440 51.248 1.00 57.09 103 LEU A O 1
ATOM 863 N N . ASN A 1 104 ? -26.376 -52.184 51.136 1.00 55.03 104 ASN A N 1
ATOM 864 C CA . ASN A 1 104 ? -26.106 -53.620 51.219 1.00 55.03 104 ASN A CA 1
ATOM 865 C C . ASN A 1 104 ? -24.694 -53.916 51.741 1.00 55.03 104 ASN A C 1
ATOM 867 O O . ASN A 1 104 ? -23.842 -54.368 50.988 1.00 55.03 104 ASN A O 1
ATOM 871 N N . ASP A 1 105 ? -24.444 -53.628 53.021 1.00 59.91 105 ASP A N 1
ATOM 872 C CA . ASP A 1 105 ? -23.297 -54.230 53.730 1.00 59.91 105 ASP A CA 1
ATOM 873 C C . ASP A 1 105 ? -23.564 -54.468 55.231 1.00 59.91 105 ASP A C 1
ATOM 875 O O . ASP A 1 105 ? -22.660 -54.568 56.053 1.00 59.91 105 ASP A O 1
ATOM 879 N N . SER A 1 106 ? -24.841 -54.552 55.627 1.00 57.81 106 SER A N 1
ATOM 880 C CA . SER A 1 106 ? -25.249 -54.839 57.017 1.00 57.81 106 SER A CA 1
ATOM 881 C C . SER A 1 106 ? -25.988 -56.172 57.182 1.00 57.81 106 SER A C 1
ATOM 883 O O . SER A 1 106 ? -26.580 -56.422 58.231 1.00 57.81 106 SER A O 1
ATOM 885 N N . ALA A 1 107 ? -25.925 -57.062 56.187 1.00 57.47 107 ALA A N 1
ATOM 886 C CA . ALA A 1 107 ? -26.647 -58.331 56.215 1.00 57.47 107 ALA A CA 1
ATOM 887 C C . ALA A 1 107 ? -25.829 -59.536 55.721 1.00 57.47 107 ALA A C 1
ATOM 889 O O . ALA A 1 107 ? -26.366 -60.327 54.962 1.00 57.47 107 ALA A O 1
ATOM 890 N N . ASP A 1 108 ? -24.571 -59.714 56.150 1.00 56.94 108 ASP A N 1
ATOM 891 C CA . ASP A 1 108 ? -23.950 -61.055 56.134 1.00 56.94 108 ASP A CA 1
ATOM 892 C C . ASP A 1 108 ? -22.701 -61.174 57.036 1.00 56.94 108 ASP A C 1
ATOM 894 O O . ASP A 1 108 ? -21.570 -61.051 56.577 1.00 56.94 108 ASP A O 1
ATOM 898 N N . LYS A 1 109 ? -22.905 -61.363 58.350 1.00 46.97 109 LYS A N 1
ATOM 899 C CA . LYS A 1 109 ? -22.173 -62.341 59.194 1.00 46.97 109 LYS A CA 1
ATOM 900 C C . LYS A 1 109 ? -22.570 -62.221 60.666 1.00 46.97 109 LYS A C 1
ATOM 902 O O . LYS A 1 109 ? -21.894 -61.612 61.495 1.00 46.97 109 LYS A O 1
ATOM 907 N N . LYS A 1 110 ? -23.682 -62.868 60.998 1.00 48.44 110 LYS A N 1
ATOM 908 C CA . LYS A 1 110 ? -23.781 -63.626 62.243 1.00 48.44 110 LYS A CA 1
ATOM 909 C C . LYS A 1 110 ? -23.874 -65.087 61.838 1.00 48.44 110 LYS A C 1
ATOM 911 O O . LYS A 1 110 ? -24.948 -65.503 61.432 1.00 48.44 110 LYS A O 1
ATOM 916 N N . GLU A 1 111 ? -22.749 -65.787 61.916 1.00 46.97 111 GLU A N 1
ATOM 917 C CA . GLU A 1 111 ? -22.605 -67.208 62.267 1.00 46.97 111 GLU A CA 1
ATOM 918 C C . GLU A 1 111 ? -21.117 -67.526 62.453 1.00 46.97 111 GLU A C 1
ATOM 920 O O . GLU A 1 111 ? -20.298 -67.048 61.630 1.00 46.97 111 GLU A O 1
#

Secondary structure (DSSP, 8-state):
----SSHHHHHHHHHHHHHHHHHHHHHSSSSSSHHHHHHHHHHHHHHHHHHHHHHHHHHHHHHHHHH-HHHHHHHHHHTS----TT-------------SSSSSSSSS---

pLDDT: mean 71.02, std 12.59, range [40.06, 93.69]

Sequence (111 aa):
MRKRGNDKKWVWVIAFVFLGGFLMYLLIPNYSTLVRYQEDYEALNIQINELEKENENLKIEIRKLKTDPLYIEKIARKELGMTRQGEIIYRITPTHPAGDSELNDSADKKE